Protein AF-A0A2V7BFZ2-F1 (afdb_monomer)

Secondary structure (DSSP, 8-state):
--PPPPP------------------PPP-GGG-B--TTS--EE--TT--SPPHHHHHHHHHHHHHHHHTTTEEEEEEEE--SSS-HHHHHHHHHHHHHHHHHHHHHTT--GGGEEEEEEETSS-S--SSSHHHHHHHSEEEEEEEE-

pLDDT: mean 87.12, std 20.15, range [37.06, 98.75]

Solvent-accessible surface area (backbone atoms only — not comparable to full-atom values): 8573 Å² total; per-residue (Å²): 142,86,85,86,80,85,90,83,85,85,83,80,84,80,81,82,80,81,78,73,84,77,75,79,75,70,75,82,61,68,86,69,40,41,76,48,94,78,46,70,67,35,55,32,58,90,100,49,45,66,78,39,78,69,39,47,55,51,46,51,52,33,32,53,52,50,56,77,42,69,63,44,34,38,41,28,37,3,29,20,37,81,79,76,51,66,73,56,24,29,55,50,5,37,47,29,16,48,42,54,49,54,50,32,38,76,70,67,39,64,62,94,39,55,46,72,47,48,53,6,42,81,72,56,82,47,87,57,98,43,71,84,25,34,50,66,14,17,25,33,40,50,25,36,27,80,111

Nearest PDB structures (foldseek):
  4g4x-assembly1_A  TM=9.692E-01  e=1.536E-14  Acinetobacter baumannii TCDC-AB0715
  5n2c-assembly1_A  TM=9.697E-01  e=6.944E-14  Burkholderia cenocepacia J2315
  4b5c-assembly3_C  TM=9.705E-01  e=1.629E-13  Burkholderia pseudomallei
  5eb1-assembly2_D  TM=9.481E-01  e=5.592E-11  Pseudomonas aeruginosa PAO1
  6jfw-assembly2_B  TM=8.423E-01  e=7.318E-12  Pseudomonas aeruginosa PAO1

Foldseek 3Di:
DDDDDDDDDDDDDDDDDDDDDPPPPDDPPCVQWADDPQQDKAWDDVVDQDGDPVNLVSLLSVLVVCVVVVQKAKEKEFFAAPPDDQVVQQVSRQSNSVNSLVSSVVSPRDSVRYDYGYRRHVDQPADDPDPVRRRRRRIIGMIIHGD

Structure (mmCIF, N/CA/C/O backbone):
data_AF-A0A2V7BFZ2-F1
#
_entry.id   AF-A0A2V7BFZ2-F1
#
loop_
_atom_site.group_PDB
_atom_site.id
_atom_site.type_symbol
_atom_site.label_atom_id
_atom_site.label_alt_id
_atom_site.label_comp_id
_atom_site.label_asym_id
_atom_site.label_entity_id
_atom_site.label_seq_id
_atom_site.pdbx_PDB_ins_code
_atom_site.Cartn_x
_atom_site.Cartn_y
_atom_site.Cartn_z
_atom_site.occupancy
_atom_site.B_iso_or_equiv
_atom_site.auth_seq_id
_atom_site.auth_comp_id
_atom_site.auth_asym_id
_atom_site.auth_atom_id
_atom_site.pdbx_PDB_model_num
ATOM 1 N N . MET A 1 1 ? -79.238 -21.630 -31.936 1.00 49.56 1 MET A N 1
ATOM 2 C CA . MET A 1 1 ? -77.848 -21.819 -31.469 1.00 49.56 1 MET A CA 1
ATOM 3 C C . MET A 1 1 ? -77.128 -20.491 -31.556 1.00 49.56 1 MET A C 1
ATOM 5 O O . MET A 1 1 ? -77.057 -19.950 -32.649 1.00 49.56 1 MET A O 1
ATOM 9 N N . SER A 1 2 ? -76.737 -19.970 -30.389 1.00 53.66 2 SER A N 1
ATOM 10 C CA . SER A 1 2 ? -75.634 -19.029 -30.114 1.00 53.66 2 SER A CA 1
ATOM 11 C C . SER A 1 2 ? -76.000 -18.143 -28.922 1.00 53.66 2 SER A C 1
ATOM 13 O O . SER A 1 2 ? -76.665 -17.125 -29.105 1.00 53.66 2 SER A O 1
ATOM 15 N N . PRO A 1 3 ? -75.572 -18.489 -27.699 1.00 52.34 3 PRO A N 1
ATOM 16 C CA . PRO A 1 3 ? -75.374 -17.507 -26.654 1.00 52.34 3 PRO A CA 1
ATOM 17 C C . PRO A 1 3 ? -73.925 -17.004 -26.688 1.00 52.34 3 PRO A C 1
ATOM 19 O O . PRO A 1 3 ? -72.961 -17.765 -26.750 1.00 52.34 3 PRO A O 1
ATOM 22 N N . ARG A 1 4 ? -73.806 -15.681 -26.670 1.00 50.59 4 ARG A N 1
ATOM 23 C CA . ARG A 1 4 ? -72.575 -14.899 -26.573 1.00 50.59 4 ARG A CA 1
ATOM 24 C C . ARG A 1 4 ? -72.103 -14.919 -25.113 1.00 50.59 4 ARG A C 1
ATOM 26 O O . ARG A 1 4 ? -72.852 -14.499 -24.235 1.00 50.59 4 ARG A O 1
ATOM 33 N N . ALA A 1 5 ? -70.896 -15.424 -24.866 1.00 53.25 5 ALA A N 1
ATOM 34 C CA . ALA A 1 5 ? -70.255 -15.429 -23.548 1.00 53.25 5 ALA A CA 1
ATOM 35 C C . ALA A 1 5 ? -69.601 -14.062 -23.228 1.00 53.25 5 ALA A C 1
ATOM 37 O O . ALA A 1 5 ? -69.187 -13.366 -24.164 1.00 53.25 5 ALA A O 1
ATOM 38 N N . PRO A 1 6 ? -69.516 -13.658 -21.943 1.00 46.84 6 PRO A N 1
ATOM 39 C CA . PRO A 1 6 ? -68.946 -12.382 -21.528 1.00 46.84 6 PRO A CA 1
ATOM 40 C C . PRO A 1 6 ? -67.442 -12.462 -21.204 1.00 46.84 6 PRO A C 1
ATOM 42 O O . PRO A 1 6 ? -66.823 -13.521 -21.213 1.00 46.84 6 PRO A O 1
ATOM 45 N N . ALA A 1 7 ? -66.889 -11.273 -20.978 1.00 48.22 7 ALA A N 1
ATOM 46 C CA . ALA A 1 7 ? -65.488 -10.923 -20.797 1.00 48.22 7 ALA A CA 1
ATOM 47 C C . ALA A 1 7 ? -64.805 -11.523 -19.557 1.00 48.22 7 ALA A C 1
ATOM 49 O O . ALA A 1 7 ? -65.428 -11.618 -18.508 1.00 48.22 7 ALA A O 1
ATOM 50 N N . GLU A 1 8 ? -63.485 -11.721 -19.644 1.00 37.06 8 GLU A N 1
ATOM 51 C CA . GLU A 1 8 ? -62.576 -11.573 -18.500 1.00 37.06 8 GLU A CA 1
ATOM 52 C C . GLU A 1 8 ? -61.164 -11.201 -18.986 1.00 37.06 8 GLU A C 1
ATOM 54 O O . GLU A 1 8 ? -60.476 -11.966 -19.659 1.00 37.06 8 GLU A O 1
ATOM 59 N N . SER A 1 9 ? -60.756 -9.965 -18.686 1.00 45.88 9 SER A N 1
ATOM 60 C CA . SER A 1 9 ? -59.416 -9.435 -18.945 1.00 45.88 9 SER A CA 1
ATOM 61 C C . SER A 1 9 ? -58.537 -9.738 -17.735 1.00 45.88 9 SER A C 1
ATOM 63 O O . SER A 1 9 ? -58.754 -9.199 -16.648 1.00 45.88 9 SER A O 1
ATOM 65 N N . ALA A 1 10 ? -57.562 -10.627 -17.908 1.00 47.44 10 ALA A N 1
ATOM 66 C CA . ALA A 1 10 ? -56.638 -11.019 -16.855 1.00 47.44 10 ALA A CA 1
ATOM 67 C C . ALA A 1 10 ? -55.620 -9.900 -16.562 1.00 47.44 10 ALA A C 1
ATOM 69 O O . ALA A 1 10 ? -54.732 -9.586 -17.355 1.00 47.44 10 ALA A O 1
ATOM 70 N N . SER A 1 11 ? -55.763 -9.327 -15.370 1.00 42.53 11 SER A N 1
ATOM 71 C CA . SER A 1 11 ? -54.889 -8.348 -14.728 1.00 42.53 11 SER A CA 1
ATOM 72 C C . SER A 1 11 ? -53.448 -8.860 -14.559 1.00 42.53 11 SER A C 1
ATOM 74 O O . SER A 1 11 ? -53.199 -9.790 -13.791 1.00 42.53 11 SER A O 1
ATOM 76 N N . ARG A 1 12 ? -52.467 -8.199 -15.191 1.00 45.94 12 ARG A N 1
ATOM 77 C CA . ARG A 1 12 ? -51.040 -8.337 -14.842 1.00 45.94 12 ARG A CA 1
ATOM 78 C C . ARG A 1 12 ? -50.667 -7.287 -13.793 1.00 45.94 12 ARG A C 1
ATOM 80 O O . ARG A 1 12 ? -50.616 -6.098 -14.089 1.00 45.94 12 ARG A O 1
ATOM 87 N N . ARG A 1 13 ? -50.380 -7.737 -12.566 1.00 42.41 13 ARG A N 1
ATOM 88 C CA . ARG A 1 13 ? -49.727 -6.928 -11.525 1.00 42.41 13 ARG A CA 1
ATOM 89 C C . ARG A 1 13 ? -48.294 -6.608 -11.959 1.00 42.41 13 ARG A C 1
ATOM 91 O O . ARG A 1 13 ? -47.484 -7.517 -12.111 1.00 42.41 13 ARG A O 1
ATOM 98 N N . ALA A 1 14 ? -47.987 -5.325 -12.123 1.00 42.12 14 ALA A N 1
ATOM 99 C CA . ALA A 1 14 ? -46.618 -4.835 -12.203 1.00 42.12 14 ALA A CA 1
ATOM 100 C C . ALA A 1 14 ? -46.023 -4.797 -10.787 1.00 42.12 14 ALA A C 1
ATOM 102 O O . ALA A 1 14 ? -46.573 -4.157 -9.891 1.00 42.12 14 ALA A O 1
ATOM 103 N N . VAL A 1 15 ? -44.920 -5.513 -10.579 1.00 41.84 15 VAL A N 1
ATOM 104 C CA . VAL A 1 15 ? -44.135 -5.454 -9.344 1.00 41.84 15 VAL A CA 1
ATOM 105 C C . VAL A 1 15 ? -43.241 -4.221 -9.455 1.00 41.84 15 VAL A C 1
ATOM 107 O O . VAL A 1 15 ? -42.323 -4.189 -10.271 1.00 41.84 15 VAL A O 1
ATOM 110 N N . ALA A 1 16 ? -43.548 -3.178 -8.687 1.00 42.56 16 ALA A N 1
ATOM 111 C CA . ALA A 1 16 ? -42.698 -2.002 -8.576 1.00 42.56 16 ALA A CA 1
ATOM 112 C C . ALA A 1 16 ? -41.414 -2.389 -7.825 1.00 42.56 16 ALA A C 1
ATOM 114 O O . ALA A 1 16 ? -41.449 -2.667 -6.627 1.00 42.56 16 ALA A O 1
ATOM 115 N N . SER A 1 17 ? -40.286 -2.432 -8.535 1.00 46.62 17 SER A N 1
ATOM 116 C CA . SER A 1 17 ? -38.968 -2.538 -7.909 1.00 46.62 17 SER A CA 1
ATOM 117 C C . SER A 1 17 ? -38.563 -1.151 -7.415 1.00 46.62 17 SER A C 1
ATOM 119 O O . SER A 1 17 ? -38.222 -0.270 -8.204 1.00 46.62 17 SER A O 1
ATOM 121 N N . SER A 1 18 ? -38.670 -0.939 -6.104 1.00 47.53 18 SER A N 1
ATOM 122 C CA . SER A 1 1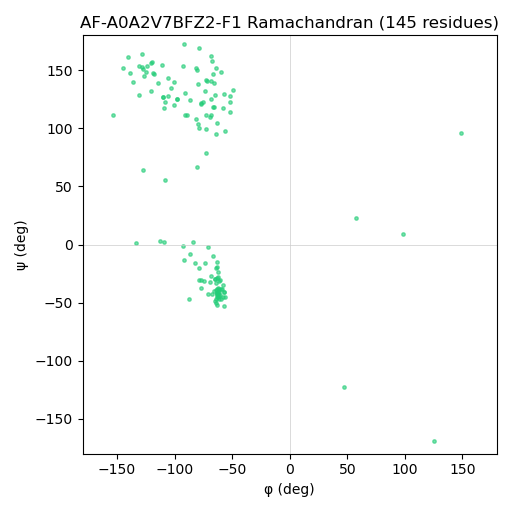8 ? -38.161 0.253 -5.428 1.00 47.53 18 SER A CA 1
ATOM 123 C C . SER A 1 18 ? -36.636 0.179 -5.384 1.00 47.53 18 SER A C 1
ATOM 125 O O . SER A 1 18 ? -36.070 -0.501 -4.528 1.00 47.53 18 SER A O 1
ATOM 127 N N . ALA A 1 19 ? -35.964 0.874 -6.302 1.00 44.12 19 ALA A N 1
ATOM 128 C CA . ALA A 1 19 ? -34.528 1.097 -6.215 1.00 44.12 19 ALA A CA 1
ATOM 129 C C . ALA A 1 19 ? -34.238 2.031 -5.028 1.00 44.12 19 ALA A C 1
ATOM 131 O O . ALA A 1 19 ? -34.608 3.204 -5.037 1.00 44.12 19 ALA A O 1
ATOM 132 N N . ALA A 1 20 ? -33.600 1.489 -3.990 1.00 44.38 20 ALA A N 1
ATOM 133 C CA . ALA A 1 20 ? -32.995 2.278 -2.925 1.00 44.38 20 ALA A CA 1
ATOM 134 C C . ALA A 1 20 ? -31.927 3.223 -3.517 1.00 44.38 20 ALA A C 1
ATOM 136 O O . ALA A 1 20 ? -31.282 2.860 -4.507 1.00 44.38 20 ALA A O 1
ATOM 137 N N . PRO A 1 21 ? -31.709 4.419 -2.942 1.00 41.47 21 PRO A N 1
ATOM 138 C CA . PRO A 1 21 ? -30.695 5.330 -3.446 1.00 41.47 21 PRO A CA 1
ATOM 139 C C . PRO A 1 21 ? -29.318 4.698 -3.230 1.00 41.47 21 PRO A C 1
ATOM 141 O O . PRO A 1 21 ? -28.912 4.426 -2.100 1.00 41.47 21 PRO A O 1
ATOM 144 N N . VAL A 1 22 ? -28.605 4.446 -4.328 1.00 41.69 22 VAL A N 1
ATOM 145 C CA . VAL A 1 22 ? -27.186 4.096 -4.294 1.00 41.69 22 VAL A CA 1
ATOM 146 C C . VAL A 1 22 ? -26.477 5.312 -3.717 1.00 41.69 22 VAL A C 1
ATOM 148 O O . VAL A 1 22 ? -26.369 6.340 -4.383 1.00 41.69 22 VAL A O 1
ATOM 151 N N . ALA A 1 23 ? -26.057 5.223 -2.455 1.00 41.47 23 ALA A N 1
ATOM 152 C CA . ALA A 1 23 ? -25.165 6.206 -1.871 1.00 41.47 23 ALA A CA 1
ATOM 153 C C . ALA A 1 23 ? -23.965 6.337 -2.814 1.00 41.47 23 ALA A C 1
ATOM 155 O O . ALA A 1 23 ? -23.229 5.374 -3.030 1.00 41.47 23 ALA A O 1
ATOM 156 N N . THR A 1 24 ? -23.809 7.506 -3.429 1.00 38.94 24 THR A N 1
ATOM 157 C CA . THR A 1 24 ? -22.604 7.888 -4.158 1.00 38.94 24 THR A CA 1
ATOM 158 C C . THR A 1 24 ? -21.441 7.765 -3.187 1.00 38.94 24 THR A C 1
ATOM 160 O O . THR A 1 24 ? -21.220 8.653 -2.367 1.00 38.94 24 THR A O 1
ATOM 163 N N . ILE A 1 25 ? -20.720 6.643 -3.244 1.00 45.44 25 ILE A N 1
ATOM 164 C CA . ILE A 1 25 ? -19.407 6.517 -2.623 1.00 45.44 25 ILE A CA 1
ATOM 165 C C . ILE A 1 25 ? -18.547 7.520 -3.385 1.00 45.44 25 ILE A C 1
ATOM 167 O O . ILE A 1 25 ? -18.110 7.252 -4.505 1.00 45.44 25 ILE A O 1
ATOM 171 N N . ALA A 1 26 ? -18.412 8.729 -2.840 1.00 50.56 26 ALA A N 1
ATOM 172 C CA . ALA A 1 26 ? -17.482 9.709 -3.365 1.00 50.56 26 ALA A CA 1
ATOM 173 C C . ALA A 1 26 ? -16.123 9.012 -3.475 1.00 50.56 26 ALA A C 1
ATOM 175 O O . ALA A 1 26 ? -15.682 8.371 -2.517 1.00 50.56 26 ALA A O 1
ATOM 176 N N . ARG A 1 27 ? -15.487 9.077 -4.654 1.00 54.41 27 ARG A N 1
ATOM 177 C CA . ARG A 1 27 ? -14.096 8.633 -4.786 1.00 54.41 27 ARG A CA 1
ATOM 178 C C . ARG A 1 27 ? -13.308 9.299 -3.654 1.00 54.41 27 ARG A C 1
ATOM 180 O O . ARG A 1 27 ? -13.498 10.502 -3.460 1.00 54.41 27 ARG A O 1
ATOM 187 N N . PRO A 1 28 ? -12.463 8.561 -2.913 1.00 60.47 28 PRO A N 1
ATOM 188 C CA . PRO A 1 28 ? -11.592 9.189 -1.930 1.00 60.47 28 PRO A CA 1
ATOM 189 C C . PRO A 1 28 ? -10.840 10.309 -2.647 1.00 60.47 28 PRO A C 1
ATOM 191 O O . PRO A 1 28 ? -10.227 10.053 -3.680 1.00 60.47 28 PRO A O 1
ATOM 194 N N . ALA A 1 29 ? -10.950 11.544 -2.163 1.00 79.38 29 ALA A N 1
ATOM 195 C CA . ALA A 1 29 ? -10.140 12.648 -2.650 1.00 79.38 29 ALA A CA 1
ATOM 196 C C . ALA A 1 29 ? -8.763 12.495 -1.989 1.00 79.38 29 ALA A C 1
ATOM 198 O O . ALA A 1 29 ? -8.630 12.847 -0.817 1.00 79.38 29 ALA A O 1
ATOM 199 N N . PRO A 1 30 ? -7.734 11.949 -2.673 1.00 82.25 30 PRO A N 1
ATOM 200 C CA . PRO A 1 30 ? -6.484 11.577 -2.004 1.00 82.25 30 PRO A CA 1
ATOM 201 C C . PRO A 1 30 ? -5.773 12.789 -1.389 1.00 82.25 30 PRO A C 1
ATOM 203 O O . PRO A 1 30 ? -5.041 12.655 -0.422 1.00 82.25 30 PRO A O 1
ATOM 206 N N . GLN A 1 31 ? -6.059 13.985 -1.914 1.00 86.06 31 GLN A N 1
ATOM 207 C CA . GLN A 1 31 ? -5.553 15.277 -1.443 1.00 86.06 31 GLN A CA 1
ATOM 208 C C . GLN A 1 31 ? -6.003 15.639 -0.019 1.00 86.06 31 GLN A C 1
AT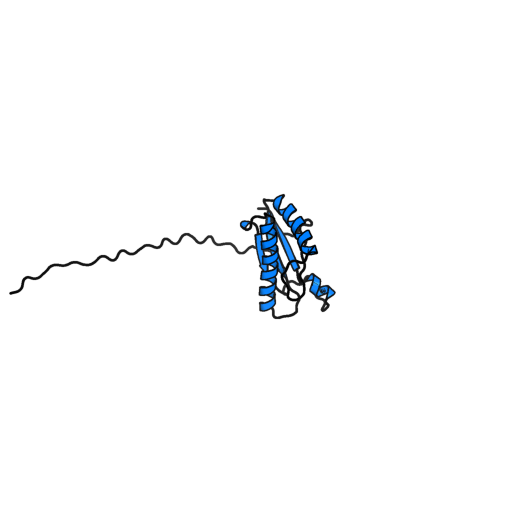OM 210 O O . GLN A 1 31 ? -5.398 16.501 0.606 1.00 86.06 31 GLN A O 1
ATOM 215 N N . GLU A 1 32 ? -7.064 15.012 0.490 1.00 91.25 32 GLU A N 1
ATOM 216 C CA . GLU A 1 32 ? -7.553 15.242 1.852 1.00 91.25 32 GLU A CA 1
ATOM 217 C C . GLU A 1 32 ? -6.847 14.360 2.891 1.00 91.25 32 GLU A C 1
ATOM 219 O O . GLU A 1 32 ? -7.066 14.535 4.089 1.00 91.25 32 GLU A O 1
ATOM 224 N N . PHE A 1 33 ? -6.034 13.400 2.444 1.00 95.81 33 PHE A N 1
ATOM 225 C CA . PHE A 1 33 ? -5.273 12.509 3.305 1.00 95.81 33 PHE A CA 1
ATOM 226 C C . PHE A 1 33 ? -3.820 12.979 3.392 1.00 95.81 33 PHE A C 1
ATOM 228 O O . PHE A 1 33 ? -3.223 13.396 2.401 1.00 95.81 33 PHE A O 1
ATOM 235 N N . VAL A 1 34 ? -3.240 12.893 4.586 1.00 96.56 34 VAL A N 1
ATOM 236 C CA . VAL A 1 34 ? -1.871 13.330 4.873 1.00 96.56 34 VAL A CA 1
ATOM 237 C C . VAL A 1 34 ? -1.053 12.197 5.481 1.00 96.56 34 VAL A C 1
ATOM 239 O O . VAL A 1 34 ? -1.586 11.346 6.196 1.00 96.56 34 VAL A O 1
ATOM 242 N N . ALA A 1 35 ? 0.249 12.189 5.199 1.00 96.19 35 ALA A N 1
ATOM 243 C CA . ALA A 1 35 ? 1.185 11.288 5.859 1.00 96.19 35 ALA A CA 1
ATOM 244 C C . ALA A 1 35 ? 1.410 11.756 7.301 1.00 96.19 35 ALA A C 1
ATOM 246 O O . ALA A 1 35 ? 1.505 12.956 7.568 1.00 96.19 35 ALA A O 1
ATOM 247 N N . VAL A 1 36 ? 1.521 10.801 8.219 1.00 96.62 36 VAL A N 1
ATOM 248 C CA . VAL A 1 36 ? 1.834 11.049 9.631 1.00 96.62 36 VAL A CA 1
ATOM 249 C C . VAL A 1 36 ? 3.030 10.188 10.033 1.00 96.62 36 VAL A C 1
ATOM 251 O O . VAL A 1 36 ? 3.162 9.077 9.519 1.00 96.62 36 VAL A O 1
ATOM 254 N N . PRO A 1 37 ? 3.923 10.669 10.914 1.00 95.94 37 PRO A N 1
ATOM 255 C CA . PRO A 1 37 ? 5.162 9.963 11.245 1.00 95.94 37 PRO A CA 1
ATOM 256 C C . PRO A 1 37 ? 4.943 8.607 11.934 1.00 95.94 37 PRO A C 1
ATOM 258 O O . PRO A 1 37 ? 5.844 7.770 11.938 1.00 95.94 37 PRO A O 1
ATOM 261 N N . GLU A 1 38 ? 3.768 8.379 12.522 1.00 97.38 38 GLU A N 1
ATOM 262 C CA . GLU A 1 38 ? 3.417 7.133 13.203 1.00 97.38 38 GLU A CA 1
ATOM 263 C C . GLU A 1 38 ? 3.014 6.007 12.252 1.00 97.38 38 GLU A C 1
ATOM 265 O O . GLU A 1 38 ? 3.049 4.844 12.653 1.00 97.38 38 GLU A O 1
ATOM 270 N N . LEU A 1 39 ? 2.627 6.333 11.015 1.00 97.88 39 LEU A N 1
ATOM 271 C CA . LEU A 1 39 ? 2.301 5.341 10.001 1.00 97.88 39 LEU A CA 1
ATOM 272 C C . LEU A 1 39 ? 3.476 5.176 9.052 1.00 97.88 39 LEU A C 1
ATOM 274 O O . LEU A 1 39 ? 3.899 6.112 8.379 1.00 97.88 39 LEU A O 1
ATOM 278 N N . GLN A 1 40 ? 3.993 3.956 9.004 1.00 98.25 40 GLN A N 1
ATOM 279 C CA . GLN A 1 40 ? 5.147 3.621 8.186 1.00 98.25 40 GLN A CA 1
ATOM 280 C C . GLN A 1 40 ? 4.742 2.825 6.953 1.00 98.25 40 GLN A C 1
ATOM 282 O O . GLN A 1 40 ? 3.860 1.963 7.016 1.00 98.25 40 GLN A O 1
ATOM 287 N N . ASP A 1 41 ? 5.430 3.092 5.847 1.00 98.31 41 ASP A N 1
ATOM 288 C CA . ASP A 1 41 ? 5.282 2.337 4.609 1.00 98.31 41 ASP A CA 1
ATOM 289 C C . ASP A 1 41 ? 5.785 0.908 4.783 1.00 98.31 41 ASP A C 1
ATOM 291 O O . ASP A 1 41 ? 6.774 0.652 5.476 1.00 98.31 41 ASP A O 1
ATOM 295 N N . ILE A 1 42 ? 5.132 -0.011 4.079 1.00 98.56 42 ILE A N 1
ATOM 296 C CA . ILE A 1 42 ? 5.621 -1.379 3.928 1.00 98.56 42 ILE A CA 1
ATOM 297 C C . ILE A 1 42 ? 6.073 -1.643 2.507 1.00 98.56 42 ILE A C 1
ATOM 299 O O . ILE A 1 42 ? 5.571 -1.028 1.566 1.00 98.56 42 ILE A O 1
ATOM 303 N N . HIS A 1 43 ? 6.977 -2.601 2.349 1.00 98.56 43 HIS A N 1
ATOM 304 C CA . HIS A 1 43 ? 7.618 -2.906 1.081 1.00 98.56 43 HIS A CA 1
ATOM 305 C C . HIS A 1 43 ? 7.346 -4.339 0.620 1.00 98.56 43 HIS A C 1
ATOM 307 O O . HIS A 1 43 ? 7.060 -5.239 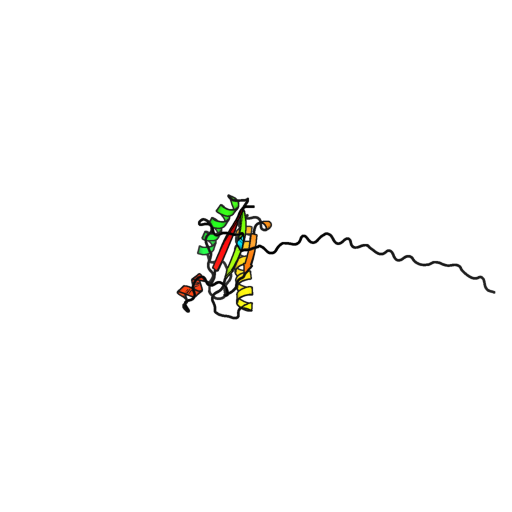1.407 1.00 98.56 43 HIS A O 1
ATOM 313 N N . PHE A 1 44 ? 7.471 -4.556 -0.687 1.00 98.56 44 PHE A N 1
ATOM 314 C CA . PHE A 1 44 ? 7.186 -5.837 -1.326 1.00 98.56 44 PHE A CA 1
ATOM 315 C C . PHE A 1 44 ? 8.352 -6.321 -2.181 1.00 98.56 44 PHE A C 1
ATOM 317 O O . PHE A 1 44 ? 9.124 -5.538 -2.750 1.00 98.56 44 PHE A O 1
ATOM 324 N N . ASP A 1 45 ? 8.468 -7.642 -2.296 1.00 98.25 45 ASP A N 1
ATOM 325 C CA . ASP A 1 45 ? 9.396 -8.261 -3.235 1.00 98.25 45 ASP A CA 1
ATOM 326 C C . ASP A 1 45 ? 8.966 -8.029 -4.686 1.00 98.25 45 ASP A C 1
ATOM 328 O O . ASP A 1 45 ? 7.828 -7.643 -4.983 1.00 98.25 45 ASP A O 1
ATOM 332 N N . PHE A 1 46 ? 9.921 -8.217 -5.597 1.00 97.81 46 PHE A N 1
ATOM 333 C CA . PHE A 1 46 ? 9.664 -8.084 -7.023 1.00 97.81 46 PHE A CA 1
ATOM 334 C C . PHE A 1 46 ? 8.543 -9.031 -7.450 1.00 97.81 46 PHE A C 1
ATOM 336 O O . PHE A 1 46 ? 8.574 -10.212 -7.118 1.00 97.81 46 PHE A O 1
ATOM 343 N N . ASP A 1 47 ? 7.558 -8.485 -8.162 1.00 96.88 47 ASP A N 1
ATOM 344 C CA . ASP A 1 47 ? 6.373 -9.208 -8.633 1.00 96.88 47 ASP A CA 1
ATOM 345 C C . ASP A 1 47 ? 5.527 -9.879 -7.529 1.00 96.88 47 ASP A C 1
ATOM 347 O O . ASP A 1 47 ? 4.779 -10.828 -7.759 1.00 96.88 47 ASP A O 1
ATOM 351 N N . ARG A 1 48 ? 5.643 -9.388 -6.288 1.00 98.12 48 ARG A N 1
ATOM 352 C CA . ARG A 1 48 ? 4.942 -9.944 -5.124 1.00 98.12 48 ARG A CA 1
ATOM 353 C C . ARG A 1 48 ? 4.029 -8.927 -4.450 1.00 98.12 48 ARG A C 1
ATOM 355 O O . ARG A 1 48 ? 4.229 -7.711 -4.545 1.00 98.12 48 ARG A O 1
ATOM 362 N N . TYR A 1 49 ? 3.031 -9.456 -3.748 1.00 98.25 49 TYR A N 1
ATOM 363 C CA . TYR A 1 49 ? 2.089 -8.708 -2.909 1.00 98.25 49 TYR A CA 1
ATOM 364 C C . TYR A 1 49 ? 1.881 -9.348 -1.527 1.00 98.25 49 TYR A C 1
ATOM 366 O O . TYR A 1 49 ? 1.102 -8.840 -0.726 1.00 98.25 49 TYR A O 1
ATOM 374 N N . ASP A 1 50 ? 2.565 -10.452 -1.222 1.00 98.25 50 ASP A N 1
ATOM 375 C CA . ASP A 1 50 ? 2.629 -10.990 0.134 1.00 98.25 50 ASP A CA 1
ATOM 376 C C . ASP A 1 50 ? 3.417 -10.063 1.059 1.00 98.25 50 ASP A C 1
ATOM 378 O O . ASP A 1 50 ? 4.434 -9.477 0.689 1.00 98.25 50 ASP A O 1
ATOM 382 N N . ILE A 1 51 ? 2.912 -9.939 2.282 1.00 98.38 51 ILE A N 1
ATOM 383 C CA . ILE A 1 51 ? 3.522 -9.131 3.330 1.00 98.38 51 ILE A CA 1
ATOM 384 C C . ILE A 1 51 ? 4.738 -9.880 3.868 1.00 98.38 51 ILE A C 1
ATOM 386 O O . ILE A 1 51 ? 4.626 -11.010 4.355 1.00 98.38 51 ILE A O 1
ATOM 390 N N . ARG A 1 52 ? 5.906 -9.238 3.809 1.00 98.00 52 ARG A N 1
ATOM 391 C CA . ARG A 1 52 ? 7.134 -9.787 4.386 1.00 98.00 52 ARG A CA 1
ATOM 392 C C . ARG A 1 52 ? 7.041 -9.831 5.909 1.00 98.00 52 ARG A C 1
ATOM 394 O O . ARG A 1 52 ? 6.312 -9.069 6.534 1.00 98.00 52 ARG A O 1
ATOM 401 N N . ARG A 1 53 ? 7.849 -10.686 6.538 1.00 96.81 53 ARG A N 1
ATOM 402 C CA . ARG A 1 53 ? 7.850 -10.836 8.004 1.00 96.81 53 ARG A CA 1
ATOM 403 C C . ARG A 1 53 ? 8.188 -9.553 8.760 1.00 96.81 53 ARG A C 1
ATOM 405 O O . ARG A 1 53 ? 7.618 -9.327 9.820 1.00 96.81 53 ARG A O 1
ATOM 412 N N . ASP A 1 54 ? 9.116 -8.747 8.255 1.00 96.25 54 ASP A N 1
ATOM 413 C CA . ASP A 1 54 ? 9.474 -7.490 8.919 1.00 96.25 54 ASP A CA 1
ATOM 414 C C . ASP A 1 54 ? 8.417 -6.408 8.675 1.00 96.25 54 ASP A C 1
ATOM 416 O O . ASP A 1 54 ? 8.032 -5.718 9.613 1.00 96.25 54 ASP A O 1
ATOM 420 N N . ASP A 1 55 ? 7.842 -6.361 7.473 1.00 98.38 55 ASP A N 1
ATOM 421 C CA . ASP A 1 55 ? 6.715 -5.485 7.145 1.00 98.38 55 ASP A CA 1
ATOM 422 C C . ASP A 1 55 ? 5.437 -5.834 7.934 1.00 98.38 55 ASP A C 1
ATOM 424 O O . ASP A 1 55 ? 4.654 -4.948 8.270 1.00 98.38 55 ASP A O 1
ATOM 428 N N . ALA A 1 56 ? 5.241 -7.102 8.315 1.00 98.38 56 ALA A N 1
ATOM 429 C CA . ALA A 1 56 ? 4.161 -7.507 9.216 1.00 98.38 56 ALA A CA 1
ATOM 430 C C . ALA A 1 56 ? 4.292 -6.845 10.601 1.00 98.38 56 ALA A C 1
ATOM 432 O O . ALA A 1 56 ? 3.305 -6.347 11.136 1.00 98.38 56 ALA A O 1
ATOM 433 N N . LYS A 1 57 ? 5.515 -6.744 11.144 1.00 98.19 57 LYS A N 1
ATOM 434 C CA . LYS A 1 57 ? 5.765 -6.041 12.417 1.00 98.19 5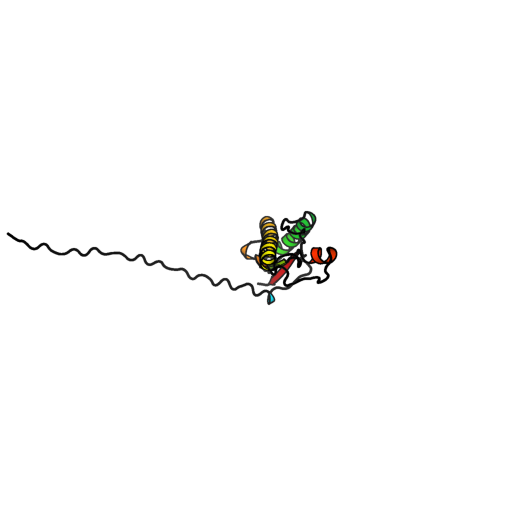7 LYS A CA 1
ATOM 435 C C . LYS A 1 57 ? 5.454 -4.549 12.292 1.00 98.19 57 LYS A C 1
ATOM 437 O O . LYS A 1 57 ? 4.878 -3.964 13.205 1.00 98.19 57 LYS A O 1
ATOM 442 N N . THR A 1 58 ? 5.801 -3.940 11.158 1.00 98.38 58 THR A N 1
ATOM 443 C CA . THR A 1 58 ? 5.439 -2.548 10.856 1.00 98.38 58 THR A CA 1
ATOM 444 C C . THR A 1 58 ? 3.922 -2.372 10.809 1.00 98.38 58 THR A C 1
ATOM 446 O O . THR A 1 58 ? 3.380 -1.452 11.420 1.00 98.38 58 THR A O 1
ATOM 449 N N . LEU A 1 59 ? 3.205 -3.292 10.158 1.00 98.50 59 LEU A N 1
ATOM 450 C CA . LEU A 1 59 ? 1.744 -3.275 10.140 1.00 98.50 59 LEU A CA 1
ATOM 451 C C . LEU A 1 59 ? 1.124 -3.477 11.521 1.00 98.50 59 LEU A C 1
ATOM 453 O O . LEU A 1 59 ? 0.076 -2.892 11.780 1.00 98.50 59 LEU A O 1
ATOM 457 N N . ASP A 1 60 ? 1.739 -4.258 12.409 1.00 98.56 60 ASP A N 1
ATOM 458 C CA . ASP A 1 60 ? 1.265 -4.403 13.789 1.00 98.56 60 ASP A CA 1
ATOM 459 C C . ASP A 1 60 ? 1.332 -3.064 14.540 1.00 98.56 60 ASP A C 1
ATOM 461 O O . ASP A 1 60 ? 0.380 -2.690 15.234 1.00 98.56 60 ASP A O 1
ATOM 465 N N . VAL A 1 61 ? 2.416 -2.301 14.349 1.00 98.44 61 VAL A N 1
ATOM 466 C CA . VAL A 1 61 ? 2.575 -0.946 14.905 1.00 98.44 61 VAL A CA 1
ATOM 467 C C . VAL A 1 61 ? 1.541 0.010 14.306 1.00 98.44 61 VAL A C 1
ATOM 469 O O . VAL A 1 61 ? 0.815 0.672 15.056 1.00 98.44 61 VAL A O 1
ATOM 472 N N . ASN A 1 62 ? 1.394 0.024 12.977 1.00 98.56 62 ASN A N 1
ATOM 473 C CA . ASN A 1 62 ? 0.379 0.832 12.295 1.00 98.56 62 ASN A CA 1
ATOM 474 C C . ASN A 1 62 ? -1.035 0.478 12.797 1.00 98.56 62 ASN A C 1
ATOM 476 O O . ASN A 1 62 ? -1.832 1.362 13.110 1.00 98.56 62 ASN A O 1
ATOM 480 N N . ALA A 1 63 ? -1.356 -0.813 12.935 1.00 98.50 63 ALA A N 1
ATOM 481 C CA . ALA A 1 63 ? -2.651 -1.281 13.423 1.00 98.50 63 ALA A CA 1
ATOM 482 C C . ALA A 1 63 ? -2.915 -0.837 14.865 1.00 98.50 63 ALA A C 1
ATOM 484 O O . ALA A 1 63 ? -4.034 -0.427 15.186 1.00 98.50 63 ALA A O 1
ATOM 485 N N . ALA A 1 64 ? -1.912 -0.904 15.744 1.00 98.50 64 ALA A N 1
ATOM 486 C CA . ALA A 1 64 ? -2.029 -0.416 17.114 1.00 98.50 64 ALA A CA 1
ATOM 487 C C . ALA A 1 64 ? -2.356 1.084 17.142 1.00 98.50 64 ALA A C 1
ATOM 489 O O . ALA A 1 64 ? -3.308 1.493 17.812 1.00 98.50 64 ALA A O 1
ATOM 490 N N . TRP A 1 65 ? -1.644 1.889 16.351 1.00 98.25 65 TRP A N 1
ATOM 491 C CA . TRP A 1 65 ? -1.905 3.323 16.254 1.00 98.25 65 TRP A CA 1
ATOM 492 C C . TRP A 1 65 ? -3.303 3.621 15.693 1.00 98.25 65 TRP A C 1
ATOM 494 O O . TRP A 1 65 ? -4.044 4.418 16.270 1.00 98.25 65 TRP A O 1
ATOM 504 N N . LEU A 1 66 ? -3.720 2.930 14.627 1.00 97.94 66 LEU A N 1
ATOM 505 C CA . LEU A 1 66 ? -5.037 3.104 13.998 1.00 97.94 66 LEU A CA 1
ATOM 506 C C . LEU A 1 66 ? -6.206 2.703 14.905 1.00 97.94 66 LEU A C 1
ATOM 508 O O . LEU A 1 66 ? -7.305 3.260 14.783 1.00 97.94 66 LEU A O 1
ATOM 512 N N . LYS A 1 67 ? -5.987 1.742 15.809 1.00 97.12 67 LYS A N 1
ATOM 513 C CA . LYS A 1 67 ? -6.958 1.359 16.842 1.00 97.12 67 LYS A CA 1
ATOM 514 C C . LYS A 1 67 ? -7.088 2.434 17.917 1.00 97.12 67 LYS A C 1
ATOM 516 O O . LYS A 1 67 ? -8.213 2.771 18.279 1.00 97.12 67 LYS A O 1
ATOM 521 N N . SER A 1 68 ? -5.975 3.008 18.369 1.00 97.19 68 SER A N 1
ATOM 522 C CA . SER A 1 68 ? -5.975 4.119 19.333 1.00 97.19 68 SER A CA 1
ATOM 523 C C . SER A 1 68 ? -6.542 5.416 18.743 1.00 97.19 68 SER A C 1
ATOM 525 O O . SER A 1 68 ? -7.128 6.218 19.461 1.00 97.19 68 SER A O 1
ATOM 527 N N . ASN A 1 69 ? -6.440 5.595 17.424 1.00 96.81 69 ASN A N 1
ATOM 528 C CA . ASN A 1 69 ? -6.892 6.781 16.697 1.00 96.81 69 ASN A CA 1
ATOM 529 C C . ASN A 1 69 ? -8.146 6.488 15.8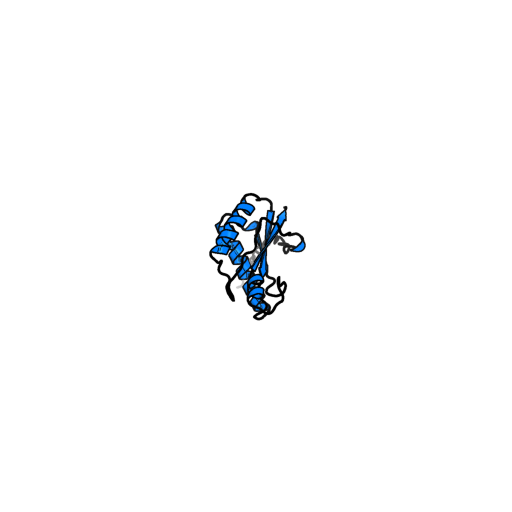63 1.00 96.81 69 ASN A C 1
ATOM 531 O O . ASN A 1 69 ? -8.172 6.685 14.646 1.00 96.81 69 ASN A O 1
ATOM 535 N N . ALA A 1 70 ? -9.198 5.985 16.517 1.00 94.44 70 ALA A N 1
ATOM 536 C CA . ALA A 1 70 ? -10.372 5.410 15.858 1.00 94.44 70 ALA A CA 1
ATOM 537 C C . ALA A 1 70 ? -11.195 6.376 14.976 1.00 94.44 70 ALA A C 1
ATOM 539 O O . ALA A 1 70 ? -12.007 5.919 14.172 1.00 94.44 70 ALA A O 1
ATOM 540 N N . THR A 1 71 ? -10.982 7.684 15.114 1.00 94.50 71 THR A N 1
ATOM 541 C CA . THR A 1 71 ? -11.650 8.744 14.343 1.00 94.50 71 THR A CA 1
ATOM 542 C C . THR A 1 71 ? -11.030 8.990 12.968 1.00 94.50 71 THR A C 1
ATOM 544 O O . THR A 1 71 ? -11.665 9.610 12.124 1.00 94.50 71 THR A O 1
ATOM 547 N N . HIS A 1 72 ? -9.814 8.506 12.704 1.00 95.56 72 HIS A N 1
ATOM 548 C CA . HIS A 1 72 ? -9.157 8.736 11.417 1.00 95.56 72 HIS A CA 1
ATOM 549 C C . HIS A 1 72 ? -9.684 7.775 10.344 1.00 95.56 72 HIS A C 1
ATOM 551 O O . HIS A 1 72 ? -9.828 6.572 10.598 1.00 95.56 72 HIS A O 1
ATOM 557 N N . LEU A 1 73 ? -9.917 8.282 9.134 1.00 96.50 73 LEU A N 1
ATOM 558 C CA . LEU A 1 73 ? -9.957 7.459 7.926 1.00 96.50 73 LEU A CA 1
ATOM 559 C C . LEU A 1 73 ? -8.538 7.192 7.439 1.00 96.50 73 LEU A C 1
ATOM 561 O O . LEU A 1 73 ? -7.648 8.014 7.642 1.00 96.50 73 LEU A O 1
ATOM 565 N N . VAL A 1 74 ? -8.358 6.065 6.760 1.00 97.19 74 VAL A N 1
ATOM 566 C CA . VAL A 1 74 ? -7.078 5.614 6.215 1.00 97.19 74 VAL A CA 1
ATOM 567 C C . VAL A 1 74 ? -7.205 5.466 4.710 1.00 97.19 74 VAL A C 1
ATOM 569 O O . VAL A 1 74 ? -8.140 4.829 4.223 1.00 97.19 74 VAL A O 1
ATOM 572 N N . LEU A 1 75 ? -6.241 6.015 3.985 1.00 98.00 75 LEU A N 1
ATOM 573 C CA . LEU A 1 75 ? -6.007 5.736 2.579 1.00 98.00 75 LEU A CA 1
ATOM 574 C C . LEU A 1 75 ? -4.711 4.932 2.463 1.00 98.00 75 LEU A C 1
ATOM 576 O O . LEU A 1 75 ? -3.676 5.345 2.982 1.00 98.00 75 LEU A O 1
ATOM 580 N N . ILE A 1 76 ? -4.780 3.791 1.784 1.00 98.44 76 ILE A N 1
ATOM 581 C CA . ILE A 1 76 ? -3.614 2.977 1.447 1.00 98.44 76 ILE A CA 1
ATOM 582 C C . ILE A 1 76 ? -3.378 3.094 -0.053 1.00 98.44 76 ILE A C 1
ATOM 584 O O . ILE A 1 76 ? -4.217 2.687 -0.859 1.00 98.44 76 ILE A O 1
ATOM 588 N N . GLU A 1 77 ? -2.230 3.636 -0.427 1.00 98.31 77 GLU A N 1
ATOM 589 C CA . GLU A 1 77 ? -1.814 3.743 -1.817 1.00 98.31 77 GLU A CA 1
ATOM 590 C C . GLU A 1 77 ? -0.866 2.596 -2.173 1.00 98.31 77 GLU A C 1
ATOM 592 O O . GLU A 1 77 ? 0.154 2.398 -1.517 1.00 98.31 77 GLU A O 1
ATOM 597 N N . GLY A 1 78 ? -1.186 1.839 -3.217 1.00 98.38 78 GLY A N 1
ATOM 598 C CA . GLY A 1 78 ? -0.352 0.754 -3.721 1.00 98.38 78 GLY A CA 1
ATOM 599 C C . GLY A 1 78 ? 0.507 1.184 -4.903 1.00 98.38 78 GLY A C 1
ATOM 600 O O . GLY A 1 78 ? -0.029 1.641 -5.918 1.00 98.38 78 GLY A O 1
ATOM 601 N N . HIS A 1 79 ? 1.817 0.971 -4.778 1.00 98.44 79 HIS A N 1
ATOM 602 C CA . HIS A 1 79 ? 2.839 1.399 -5.735 1.00 98.44 79 HIS A CA 1
ATOM 603 C C . HIS A 1 79 ? 3.696 0.222 -6.231 1.00 98.44 79 HIS A C 1
ATOM 605 O O . HIS A 1 79 ? 3.869 -0.799 -5.549 1.00 98.44 79 HIS A O 1
ATOM 611 N N . CYS A 1 80 ? 4.243 0.374 -7.433 1.00 97.19 80 CYS A N 1
ATOM 612 C CA . CYS A 1 80 ? 5.128 -0.569 -8.106 1.00 97.19 80 CYS A CA 1
ATOM 613 C C . CY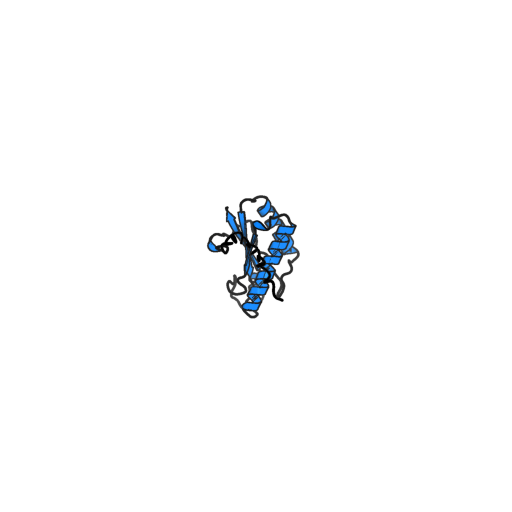S A 1 80 ? 6.410 0.111 -8.590 1.00 97.19 80 CYS A C 1
ATOM 615 O O . CYS A 1 80 ? 6.505 1.336 -8.631 1.00 97.19 80 CYS A O 1
ATOM 617 N N . ASP A 1 81 ? 7.416 -0.704 -8.916 1.00 96.62 81 ASP A N 1
ATOM 618 C CA . ASP A 1 81 ? 8.539 -0.217 -9.713 1.00 96.62 81 ASP A CA 1
ATOM 619 C C . ASP A 1 81 ? 8.154 -0.147 -11.198 1.00 96.62 81 ASP A C 1
ATOM 621 O O . ASP A 1 81 ? 7.096 -0.629 -11.588 1.00 96.62 81 ASP A O 1
ATOM 625 N N . GLU A 1 82 ? 8.997 0.492 -12.004 1.00 95.12 82 GLU A N 1
ATOM 626 C CA . GLU A 1 82 ? 8.735 0.824 -13.415 1.00 95.12 82 GLU A CA 1
ATOM 627 C C . GLU A 1 82 ? 8.738 -0.374 -14.377 1.00 95.12 82 GLU A C 1
ATOM 629 O O . GLU A 1 82 ? 8.601 -0.209 -15.588 1.00 95.12 82 GLU A O 1
ATOM 634 N N . ARG A 1 83 ? 9.012 -1.585 -13.881 1.00 96.88 83 ARG A N 1
ATOM 635 C CA . ARG A 1 83 ? 9.123 -2.764 -14.738 1.00 96.88 83 ARG A CA 1
ATOM 636 C C . ARG A 1 83 ? 7.739 -3.365 -14.936 1.00 96.88 83 ARG A C 1
ATOM 638 O O . ARG A 1 83 ? 7.093 -3.765 -13.971 1.00 96.88 83 ARG A O 1
ATOM 645 N N . GLY A 1 84 ? 7.330 -3.508 -16.192 1.00 94.31 84 GLY A N 1
ATOM 646 C CA . GLY A 1 84 ? 6.034 -4.073 -16.569 1.00 94.31 84 GLY A CA 1
ATOM 647 C C . GLY A 1 84 ? 5.254 -3.122 -17.468 1.00 94.31 84 GLY A C 1
ATOM 648 O O . GLY A 1 84 ? 5.813 -2.165 -17.993 1.00 94.31 84 GLY A O 1
ATOM 649 N N . THR A 1 85 ? 3.975 -3.419 -17.691 1.00 96.81 85 THR A N 1
ATOM 650 C CA . THR A 1 85 ? 3.056 -2.443 -18.291 1.00 96.81 85 THR A CA 1
ATOM 651 C C . THR A 1 85 ? 2.351 -1.670 -17.186 1.00 96.81 85 THR A C 1
ATOM 653 O O . THR A 1 85 ? 2.130 -2.209 -16.097 1.00 96.81 85 THR A O 1
ATOM 656 N N . ASN A 1 86 ? 1.922 -0.444 -17.481 1.00 94.75 86 ASN A N 1
ATOM 657 C CA . ASN A 1 86 ? 1.186 0.366 -16.517 1.00 94.75 86 ASN A CA 1
ATOM 658 C C . ASN A 1 86 ? -0.069 -0.368 -16.006 1.00 94.75 86 ASN A C 1
ATOM 660 O O . ASN A 1 86 ? -0.293 -0.465 -14.804 1.00 94.75 86 ASN A O 1
ATOM 664 N N . GLU A 1 87 ? -0.847 -0.997 -16.893 1.00 95.38 87 GLU A N 1
ATOM 665 C CA . GLU A 1 87 ? -2.066 -1.727 -16.510 1.00 95.38 87 GLU A CA 1
ATOM 666 C C . GLU A 1 87 ? -1.764 -2.893 -15.563 1.00 95.38 87 GLU A C 1
ATOM 668 O O . GLU A 1 87 ? -2.512 -3.145 -14.614 1.00 95.38 87 GLU A O 1
ATOM 673 N N . TYR A 1 88 ? -0.652 -3.594 -15.801 1.00 96.88 88 TYR A N 1
ATOM 674 C CA . TYR A 1 88 ? -0.188 -4.649 -14.912 1.00 96.88 88 TYR A CA 1
ATOM 675 C C . TYR A 1 88 ? 0.179 -4.084 -13.538 1.00 96.88 88 TYR A C 1
ATOM 677 O O . TYR A 1 88 ? -0.258 -4.608 -12.512 1.00 96.88 88 TYR A O 1
ATOM 685 N N . ASN A 1 89 ? 0.936 -2.987 -13.513 1.00 97.56 89 ASN A N 1
ATOM 686 C CA . ASN A 1 89 ? 1.405 -2.371 -12.280 1.00 97.56 89 ASN A CA 1
ATOM 687 C C . ASN A 1 89 ? 0.282 -1.717 -11.470 1.00 97.56 89 ASN A C 1
ATOM 689 O O . ASN A 1 89 ? 0.314 -1.788 -10.241 1.00 97.56 89 ASN A O 1
ATOM 693 N N . VAL A 1 90 ? -0.755 -1.181 -12.114 1.00 97.75 90 VAL A N 1
ATOM 694 C CA . VAL A 1 90 ? -1.989 -0.745 -11.442 1.00 97.75 90 VAL A CA 1
ATOM 695 C C . VAL A 1 90 ? -2.677 -1.933 -10.762 1.00 97.75 90 VAL A C 1
ATOM 697 O O . VAL A 1 90 ? -3.020 -1.859 -9.581 1.00 97.75 90 VAL A O 1
ATOM 700 N N . ALA A 1 91 ? -2.818 -3.069 -11.450 1.00 98.00 91 ALA A N 1
ATOM 701 C CA . ALA A 1 91 ? -3.423 -4.261 -10.854 1.00 98.00 91 ALA A CA 1
ATOM 702 C C . ALA A 1 91 ? -2.574 -4.846 -9.707 1.00 98.00 91 ALA A C 1
ATOM 704 O O . ALA A 1 91 ? -3.113 -5.275 -8.683 1.00 98.00 91 ALA A O 1
ATOM 705 N N . LEU A 1 92 ? -1.244 -4.869 -9.846 1.00 98.31 92 LEU A N 1
ATOM 706 C CA . LEU A 1 92 ? -0.331 -5.339 -8.802 1.00 98.31 92 LEU A CA 1
ATOM 707 C C . LEU A 1 92 ? -0.331 -4.402 -7.586 1.00 98.31 92 LEU A C 1
ATOM 709 O O . LEU A 1 92 ? -0.381 -4.869 -6.445 1.00 98.31 92 LEU A O 1
ATOM 713 N N . GLY A 1 93 ? -0.327 -3.089 -7.810 1.00 98.44 93 GLY A N 1
ATOM 714 C CA . GLY A 1 93 ? -0.413 -2.101 -6.743 1.00 98.44 93 GLY A CA 1
ATOM 715 C C . GLY A 1 93 ? -1.742 -2.193 -5.987 1.00 98.44 93 GLY A C 1
ATOM 716 O O . GLY A 1 93 ? -1.743 -2.141 -4.757 1.00 98.44 93 GLY A O 1
ATOM 717 N N . GLU A 1 94 ? -2.863 -2.443 -6.670 1.00 98.50 94 GLU A N 1
ATOM 718 C CA . GLU A 1 94 ? -4.155 -2.672 -6.010 1.00 98.50 94 GLU A CA 1
ATOM 719 C C . GLU A 1 94 ? -4.103 -3.900 -5.088 1.00 98.50 94 GLU A C 1
ATOM 721 O O . GLU A 1 94 ? -4.527 -3.830 -3.932 1.00 98.50 94 GLU A O 1
ATOM 726 N N . ARG A 1 95 ? -3.497 -5.008 -5.541 1.00 98.69 95 ARG A N 1
ATOM 727 C CA . ARG A 1 95 ? -3.304 -6.210 -4.707 1.00 98.69 95 ARG A CA 1
ATOM 728 C C . ARG A 1 95 ? -2.417 -5.948 -3.491 1.00 98.69 95 ARG A C 1
ATOM 730 O O . ARG A 1 95 ? -2.694 -6.489 -2.420 1.00 98.69 95 ARG A O 1
ATOM 737 N N . ARG A 1 96 ? -1.379 -5.118 -3.625 1.00 98.69 96 ARG A N 1
ATOM 738 C CA . ARG A 1 96 ? -0.509 -4.707 -2.508 1.00 98.69 96 ARG A CA 1
ATOM 739 C C . ARG A 1 96 ? -1.271 -3.900 -1.464 1.00 98.69 96 ARG A C 1
ATOM 741 O O . ARG A 1 96 ? -1.243 -4.248 -0.284 1.00 98.69 96 ARG A O 1
ATOM 748 N N . ALA A 1 97 ? -2.005 -2.875 -1.899 1.00 98.69 97 ALA A N 1
ATOM 749 C CA . ALA A 1 97 ? -2.825 -2.061 -1.005 1.00 98.69 97 ALA A CA 1
ATOM 750 C C . ALA A 1 97 ? -3.915 -2.901 -0.323 1.00 98.69 97 ALA A C 1
ATOM 752 O O . ALA A 1 97 ? -4.128 -2.786 0.885 1.00 98.69 97 ALA A O 1
ATOM 753 N N . LYS A 1 98 ? -4.550 -3.814 -1.069 1.00 98.69 98 LYS A N 1
ATOM 754 C CA . LYS A 1 98 ? -5.526 -4.755 -0.518 1.00 98.69 98 LYS A CA 1
ATOM 755 C C . LYS A 1 98 ? -4.904 -5.700 0.512 1.00 98.69 98 LYS A C 1
ATOM 757 O O . LYS A 1 98 ? -5.505 -5.920 1.555 1.00 98.69 98 LYS A O 1
ATOM 762 N N . SER A 1 99 ? -3.708 -6.227 0.263 1.00 98.75 99 SER A N 1
ATOM 763 C CA . SER A 1 99 ? -3.028 -7.122 1.212 1.00 98.75 99 SER A CA 1
ATOM 764 C C . SER A 1 99 ? -2.733 -6.409 2.535 1.00 98.75 99 SER A C 1
ATOM 766 O O . SER A 1 99 ? -3.000 -6.958 3.604 1.00 98.75 99 SER A O 1
ATOM 768 N N . ALA A 1 100 ? -2.275 -5.154 2.473 1.00 98.69 100 ALA A N 1
ATOM 769 C CA . ALA A 1 100 ? -2.101 -4.311 3.655 1.00 98.69 100 ALA A CA 1
ATOM 770 C C . ALA A 1 100 ? -3.432 -4.052 4.385 1.00 98.69 100 ALA A C 1
ATOM 772 O O . ALA A 1 100 ? -3.499 -4.189 5.607 1.00 98.69 100 ALA A O 1
ATOM 773 N N . MET A 1 101 ? -4.503 -3.727 3.650 1.00 98.62 101 MET A N 1
ATOM 774 C CA . MET A 1 101 ? -5.849 -3.567 4.213 1.00 98.62 101 MET A CA 1
ATOM 775 C C . MET A 1 101 ? -6.310 -4.839 4.930 1.00 98.62 101 MET A C 1
ATOM 777 O O . MET A 1 101 ? -6.701 -4.766 6.092 1.00 98.62 101 MET A O 1
ATOM 781 N N . ASP A 1 102 ? -6.255 -5.993 4.262 1.00 98.69 102 ASP A N 1
ATOM 782 C CA . ASP A 1 102 ? -6.698 -7.279 4.808 1.00 98.69 102 ASP A CA 1
ATOM 783 C C . ASP A 1 102 ? -5.943 -7.606 6.108 1.00 98.69 102 ASP A C 1
ATOM 785 O O . ASP A 1 102 ? -6.551 -8.032 7.094 1.00 98.69 102 ASP A O 1
ATOM 789 N N . TYR A 1 103 ? -4.637 -7.324 6.153 1.00 98.69 103 TYR A N 1
ATOM 790 C CA . TYR A 1 103 ? -3.836 -7.480 7.363 1.00 98.69 103 TYR A CA 1
ATOM 791 C C . TYR A 1 103 ? -4.314 -6.559 8.489 1.00 98.69 103 TYR A C 1
ATOM 793 O O . TYR A 1 103 ? -4.608 -7.039 9.583 1.00 98.69 103 TYR A O 1
ATOM 801 N N . LEU A 1 104 ? -4.459 -5.253 8.242 1.00 98.62 104 LEU A N 1
ATOM 802 C CA . LEU A 1 104 ? -4.937 -4.303 9.255 1.00 98.62 104 LEU A CA 1
ATOM 803 C C . LEU A 1 104 ? -6.329 -4.679 9.783 1.00 98.62 104 LEU A C 1
ATOM 805 O O . LEU A 1 104 ? -6.591 -4.575 10.985 1.00 98.62 104 LEU A O 1
ATOM 809 N N . VAL A 1 105 ? -7.209 -5.157 8.901 1.00 98.56 105 VAL A N 1
ATOM 810 C CA . VAL A 1 105 ? -8.536 -5.660 9.272 1.00 98.56 105 VAL A CA 1
ATOM 811 C C . VAL A 1 105 ? -8.422 -6.889 10.168 1.00 98.56 105 VAL A C 1
ATOM 813 O O . VAL A 1 105 ? -9.095 -6.950 11.198 1.00 98.56 105 VAL A O 1
ATOM 816 N N . SER A 1 106 ? -7.529 -7.829 9.847 1.00 98.38 106 SER A N 1
ATOM 817 C CA . SER A 1 106 ? -7.276 -9.003 10.693 1.00 98.38 106 SER A CA 1
ATOM 818 C C . SER A 1 106 ? -6.740 -8.633 12.086 1.00 98.38 106 SER A C 1
ATOM 820 O O . SER A 1 106 ? -7.025 -9.325 13.060 1.00 98.38 106 SER A O 1
ATOM 822 N N . GLN A 1 107 ? -6.049 -7.492 12.201 1.00 98.19 107 GLN A N 1
ATOM 823 C CA . GLN A 1 107 ? -5.560 -6.924 13.464 1.00 98.19 107 GLN A CA 1
ATOM 824 C C . GLN A 1 107 ? -6.611 -6.086 14.224 1.00 98.19 107 GLN A C 1
ATOM 826 O O . GLN A 1 107 ? -6.313 -5.524 15.290 1.00 98.19 107 GLN A O 1
ATOM 831 N N . GLY A 1 108 ? -7.838 -5.991 13.700 1.00 97.50 108 GLY A N 1
ATOM 832 C CA . GLY A 1 108 ? -8.980 -5.336 14.342 1.00 97.50 108 GLY A CA 1
ATOM 833 C C . GLY A 1 108 ? -9.265 -3.899 13.892 1.00 97.50 108 GLY A C 1
ATOM 834 O O . GLY A 1 108 ? -10.103 -3.233 14.505 1.00 97.50 108 GLY A O 1
ATOM 835 N N . VAL A 1 109 ? -8.606 -3.387 12.846 1.00 98.00 109 VAL A N 1
ATOM 836 C CA . VAL A 1 109 ? -8.976 -2.091 12.250 1.00 98.00 109 VAL A CA 1
ATOM 837 C C . VAL A 1 109 ? -10.273 -2.259 11.451 1.00 98.00 109 VAL A C 1
ATOM 839 O O . VAL A 1 109 ? -10.428 -3.193 10.671 1.00 98.00 109 VAL A O 1
ATOM 842 N N . ARG A 1 110 ? -11.249 -1.363 11.636 1.00 97.19 110 ARG A N 1
ATOM 843 C CA . ARG A 1 110 ? -12.542 -1.482 10.943 1.00 97.19 110 ARG A CA 1
ATOM 844 C C . ARG A 1 110 ? -12.377 -1.232 9.441 1.00 97.19 110 ARG A C 1
ATOM 846 O O . ARG A 1 110 ? -11.920 -0.162 9.050 1.00 97.19 110 ARG A O 1
ATOM 853 N N . ALA A 1 111 ? -12.825 -2.177 8.614 1.00 96.00 111 ALA A N 1
ATOM 854 C CA . ALA A 1 111 ? -12.692 -2.109 7.155 1.00 96.00 111 ALA A CA 1
ATOM 855 C C . ALA A 1 111 ? -13.343 -0.860 6.536 1.00 96.00 111 ALA A C 1
ATOM 857 O O . ALA A 1 111 ? -12.800 -0.287 5.603 1.00 96.00 111 ALA A O 1
ATOM 858 N N . ASN A 1 112 ? -14.463 -0.384 7.091 1.00 95.31 112 ASN A N 1
ATOM 859 C CA . ASN A 1 112 ? -15.155 0.816 6.608 1.00 95.31 112 ASN A CA 1
ATOM 860 C C . ASN A 1 112 ? -14.364 2.126 6.795 1.00 95.31 112 ASN A C 1
ATOM 862 O O . ASN A 1 112 ? -14.785 3.159 6.286 1.00 95.31 112 ASN A O 1
ATOM 866 N N . ARG A 1 113 ? -13.254 2.101 7.542 1.00 95.56 113 ARG A N 1
ATOM 867 C CA . ARG A 1 113 ? -12.344 3.243 7.702 1.00 95.56 113 ARG A CA 1
ATOM 868 C C . ARG A 1 113 ? -11.218 3.251 6.678 1.00 95.56 113 ARG A C 1
ATOM 870 O O . ARG A 1 113 ? -10.511 4.249 6.591 1.00 95.56 113 ARG A O 1
ATOM 877 N N . ILE A 1 114 ? -11.009 2.144 5.971 1.00 97.25 114 ILE A N 1
ATOM 878 C CA . ILE A 1 114 ? -9.875 1.958 5.074 1.00 97.25 114 ILE A CA 1
ATOM 879 C C . ILE A 1 114 ? -10.375 2.069 3.642 1.00 97.25 114 ILE A C 1
ATOM 881 O O . ILE A 1 114 ? -11.307 1.380 3.239 1.00 97.25 114 ILE A O 1
ATOM 885 N N . THR A 1 115 ? -9.727 2.927 2.868 1.00 96.62 115 THR A N 1
ATOM 886 C CA . THR A 1 115 ? -9.887 2.999 1.420 1.00 96.62 115 THR A CA 1
ATOM 887 C C . THR A 1 115 ? -8.551 2.687 0.762 1.00 96.62 115 THR A C 1
ATOM 889 O O . THR A 1 115 ? -7.502 3.015 1.313 1.00 96.62 115 THR A O 1
ATOM 892 N N . ILE A 1 116 ? -8.575 2.051 -0.407 1.00 97.44 116 ILE A N 1
ATOM 893 C CA . ILE A 1 116 ? -7.365 1.735 -1.170 1.00 97.44 116 ILE A CA 1
ATOM 894 C C . ILE A 1 116 ? -7.393 2.424 -2.533 1.00 97.44 116 ILE A C 1
ATOM 896 O O . ILE A 1 116 ? -8.458 2.597 -3.126 1.00 97.44 116 ILE A O 1
ATOM 900 N N . VAL A 1 117 ? -6.219 2.803 -3.027 1.00 96.69 117 VAL A N 1
ATOM 901 C CA . VAL A 1 117 ? -5.991 3.308 -4.388 1.00 96.69 117 VAL A CA 1
ATOM 902 C C . VAL A 1 117 ? -4.698 2.684 -4.902 1.00 96.69 117 VAL A C 1
ATOM 904 O O . VAL A 1 117 ? -3.780 2.446 -4.123 1.00 96.69 117 VAL A O 1
ATOM 907 N N . SER A 1 118 ? -4.596 2.426 -6.204 1.00 97.12 118 SER A N 1
ATOM 908 C CA . SER A 1 118 ? -3.315 2.089 -6.823 1.00 97.12 118 SER A CA 1
ATOM 909 C C . SER A 1 118 ? -2.880 3.166 -7.799 1.00 97.12 118 SER A C 1
ATOM 911 O O . SER A 1 118 ? -3.698 3.668 -8.565 1.00 97.12 118 SER A O 1
ATOM 913 N N . TYR A 1 119 ? -1.586 3.476 -7.771 1.00 96.94 119 TYR A N 1
ATOM 914 C CA . TYR A 1 119 ? -0.928 4.316 -8.771 1.00 96.94 119 TYR A CA 1
ATOM 915 C C . TYR A 1 119 ? 0.015 3.522 -9.672 1.00 96.94 119 TYR A C 1
ATOM 917 O O . TYR A 1 119 ? 0.695 4.120 -10.495 1.00 96.94 119 TYR A O 1
ATOM 925 N N . GLY A 1 120 ? 0.106 2.199 -9.500 1.00 96.75 120 GLY A N 1
ATOM 926 C CA . GLY A 1 120 ? 1.097 1.389 -10.199 1.00 96.75 120 GLY A CA 1
ATOM 927 C C . GLY A 1 120 ? 2.490 2.012 -10.125 1.00 96.75 120 GLY A C 1
ATOM 928 O O . GLY A 1 120 ? 3.004 2.266 -9.037 1.00 96.75 120 GLY A O 1
ATOM 929 N N . GLU A 1 121 ? 3.079 2.270 -11.284 1.00 95.56 121 GLU A N 1
ATOM 930 C CA . GLU A 1 121 ? 4.399 2.891 -11.443 1.00 95.56 121 GLU A CA 1
ATOM 931 C C . GLU A 1 121 ? 4.363 4.424 -11.595 1.00 95.56 121 GLU A C 1
ATOM 933 O O . GLU A 1 121 ? 5.410 5.057 -11.686 1.00 95.56 121 GLU A O 1
ATOM 938 N N . GLU A 1 122 ? 3.180 5.048 -11.604 1.00 95.06 122 GLU A N 1
ATOM 939 C CA . GLU A 1 122 ? 2.995 6.459 -11.986 1.00 95.06 122 GLU A CA 1
ATOM 940 C C . GLU A 1 122 ? 3.483 7.465 -10.928 1.00 95.06 122 GLU A C 1
ATOM 942 O O . GLU A 1 122 ? 3.646 8.652 -11.219 1.00 95.06 122 GLU A O 1
ATOM 947 N N . ARG A 1 123 ? 3.704 7.021 -9.683 1.00 94.81 123 ARG A N 1
ATOM 948 C CA . 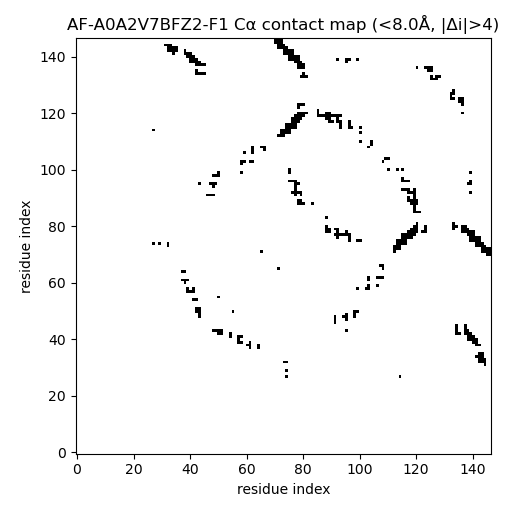ARG A 1 123 ? 4.157 7.863 -8.558 1.00 94.81 123 ARG A CA 1
ATOM 949 C C . ARG A 1 123 ? 5.402 7.291 -7.865 1.00 94.81 123 ARG A C 1
ATOM 951 O O . ARG A 1 123 ? 5.344 6.922 -6.683 1.00 94.81 123 ARG A O 1
ATOM 958 N N . PRO A 1 124 ? 6.542 7.211 -8.574 1.00 95.81 124 PRO A N 1
ATOM 959 C CA . PRO A 1 124 ? 7.764 6.659 -8.012 1.00 95.81 124 PRO A CA 1
ATOM 960 C C . PRO A 1 124 ? 8.285 7.544 -6.875 1.00 95.81 124 PRO A C 1
ATOM 962 O O . PRO A 1 124 ? 8.297 8.770 -6.968 1.00 95.81 124 PRO A O 1
ATOM 965 N N . LEU A 1 125 ? 8.750 6.911 -5.798 1.00 95.81 125 LEU A N 1
ATOM 966 C CA . LEU A 1 125 ? 9.492 7.591 -4.732 1.00 95.81 125 LEU A CA 1
ATOM 967 C C . LEU A 1 125 ? 10.941 7.855 -5.159 1.00 95.81 125 LEU A C 1
ATOM 969 O O . LEU A 1 125 ? 11.570 8.814 -4.724 1.00 95.81 125 LEU A O 1
ATOM 973 N N . CYS A 1 126 ? 11.472 6.977 -6.001 1.00 95.69 126 CYS A N 1
ATOM 974 C CA . CYS A 1 126 ? 12.817 7.040 -6.534 1.00 95.69 126 CYS A CA 1
ATOM 975 C C . CYS A 1 126 ? 12.779 6.732 -8.039 1.00 95.69 126 CYS A C 1
ATOM 977 O O . CYS A 1 126 ? 12.041 5.849 -8.467 1.00 95.69 126 CYS A O 1
ATOM 979 N N . THR A 1 127 ? 13.567 7.442 -8.844 1.00 96.50 127 THR A N 1
ATOM 980 C CA . THR A 1 127 ? 13.524 7.364 -10.319 1.00 96.50 127 THR A CA 1
ATOM 981 C C . THR A 1 127 ? 14.774 6.748 -10.950 1.00 96.50 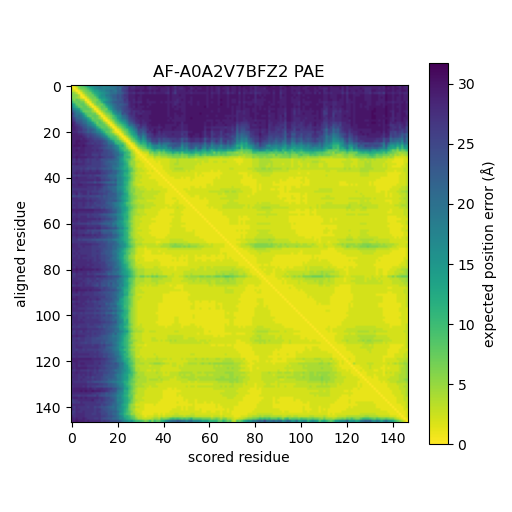127 THR A C 1
ATOM 983 O O . THR A 1 127 ? 14.892 6.698 -12.168 1.00 96.50 127 THR A O 1
ATOM 986 N N . GLU A 1 128 ? 15.730 6.293 -10.143 1.00 97.19 128 GLU A N 1
ATOM 987 C CA . GLU A 1 128 ? 16.918 5.598 -10.635 1.00 97.19 128 GLU A CA 1
ATOM 988 C C . GLU A 1 128 ? 16.580 4.184 -11.133 1.00 97.19 128 GLU A C 1
ATOM 990 O O . GLU A 1 128 ? 15.852 3.427 -10.492 1.00 97.19 128 GLU A O 1
ATOM 995 N N . HIS A 1 129 ? 17.208 3.775 -12.233 1.00 96.56 129 HIS A N 1
ATOM 996 C CA . HIS A 1 129 ? 17.070 2.429 -12.790 1.00 96.56 129 HIS A CA 1
ATOM 997 C C . HIS A 1 129 ? 17.964 1.423 -12.045 1.00 96.56 129 HIS A C 1
ATOM 999 O O . HIS A 1 129 ? 18.956 0.923 -12.580 1.00 96.56 129 HIS A O 1
ATOM 1005 N N . SER A 1 130 ? 17.664 1.167 -10.771 1.00 97.81 130 SER A N 1
ATOM 1006 C CA . SER A 1 130 ? 18.451 0.272 -9.917 1.00 97.81 130 SER A CA 1
ATOM 1007 C C . SER A 1 130 ? 17.575 -0.514 -8.943 1.00 97.81 130 SER A C 1
ATOM 1009 O O . SER A 1 130 ? 16.542 -0.033 -8.486 1.00 97.81 130 SER A O 1
ATOM 1011 N N . GLU A 1 131 ? 18.009 -1.712 -8.538 1.00 97.62 131 GLU A N 1
ATOM 1012 C CA . GLU A 1 131 ? 17.253 -2.521 -7.564 1.00 97.62 131 GLU A CA 1
ATOM 1013 C C . GLU A 1 131 ? 17.110 -1.819 -6.200 1.00 97.62 131 GLU A C 1
ATOM 1015 O O . GLU A 1 131 ? 16.081 -1.934 -5.528 1.00 97.62 131 GLU A O 1
ATOM 1020 N N . ALA A 1 132 ? 18.099 -1.009 -5.814 1.00 97.38 132 ALA A N 1
ATOM 1021 C CA . ALA A 1 132 ? 18.031 -0.182 -4.609 1.00 97.38 132 ALA A CA 1
ATOM 1022 C C . ALA A 1 132 ? 16.908 0.869 -4.676 1.00 97.38 132 ALA A C 1
ATOM 1024 O O . ALA A 1 132 ? 16.356 1.258 -3.647 1.00 97.38 132 ALA A O 1
ATOM 1025 N N . CYS A 1 133 ? 16.565 1.325 -5.877 1.00 97.56 133 CYS A N 1
ATOM 1026 C CA . CYS A 1 133 ? 15.498 2.279 -6.122 1.00 97.56 133 CYS A CA 1
ATOM 1027 C C . CYS A 1 133 ? 14.143 1.583 -6.293 1.00 97.56 133 CYS A C 1
ATOM 1029 O O . CYS A 1 133 ? 13.165 1.933 -5.630 1.00 97.56 133 CYS A O 1
ATOM 1031 N N . TRP A 1 134 ? 14.100 0.523 -7.101 1.00 98.19 134 TRP A N 1
ATOM 1032 C CA . TRP A 1 134 ? 12.900 -0.276 -7.334 1.00 98.19 134 TRP A CA 1
ATOM 1033 C C . TRP A 1 134 ? 12.324 -0.848 -6.039 1.00 98.19 134 TRP A C 1
ATOM 1035 O O . TRP A 1 134 ? 11.114 -0.794 -5.825 1.00 98.19 134 TRP A O 1
ATOM 1045 N N . SER A 1 135 ? 13.177 -1.325 -5.130 1.00 97.38 135 SER A N 1
ATOM 1046 C CA . SER A 1 1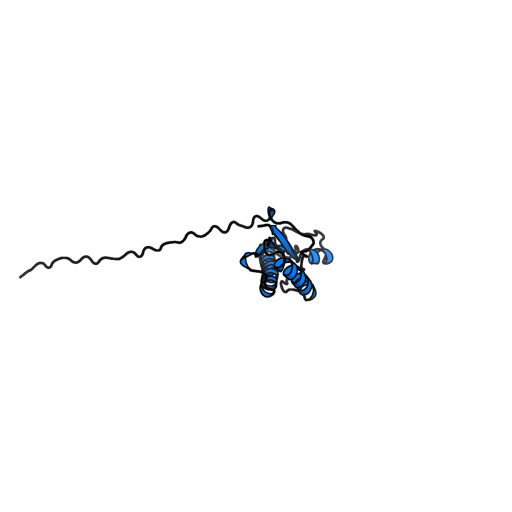35 ? 12.734 -1.838 -3.828 1.00 97.38 135 SER A CA 1
ATOM 1047 C C . SER A 1 135 ? 12.014 -0.803 -2.966 1.00 97.38 135 SER A C 1
ATOM 1049 O O . SER A 1 135 ? 11.095 -1.184 -2.247 1.00 97.38 135 SER A O 1
ATOM 1051 N N . LYS A 1 136 ? 12.353 0.487 -3.088 1.00 97.88 136 LYS A N 1
ATOM 1052 C CA . LYS A 1 136 ? 11.645 1.593 -2.421 1.00 97.88 136 LYS A CA 1
ATOM 1053 C C . LYS A 1 136 ? 10.298 1.900 -3.078 1.00 97.88 136 LYS A C 1
ATOM 1055 O O . LYS A 1 136 ? 9.367 2.331 -2.410 1.00 97.88 136 LYS A O 1
ATOM 1060 N N . ASN A 1 137 ? 10.176 1.691 -4.388 1.00 98.19 137 ASN A N 1
ATOM 1061 C CA . ASN A 1 137 ? 8.939 1.975 -5.119 1.00 98.19 137 ASN A CA 1
ATOM 1062 C C . ASN A 1 137 ? 7.874 0.892 -4.930 1.00 98.19 137 ASN A C 1
ATOM 1064 O O . ASN A 1 137 ? 6.685 1.203 -4.920 1.00 98.19 137 ASN A O 1
ATOM 1068 N N . ARG A 1 138 ? 8.281 -0.366 -4.731 1.00 98.50 138 ARG A N 1
ATOM 1069 C CA . ARG A 1 138 ? 7.378 -1.482 -4.418 1.00 98.50 138 ARG A CA 1
ATOM 1070 C C . ARG A 1 138 ? 6.851 -1.371 -2.987 1.00 98.50 138 ARG A C 1
ATOM 1072 O O . ARG A 1 138 ? 7.340 -2.066 -2.097 1.00 98.50 138 ARG A O 1
ATOM 1079 N N . ARG A 1 139 ? 5.861 -0.507 -2.760 1.00 98.56 139 ARG A N 1
ATOM 1080 C CA . ARG A 1 139 ? 5.373 -0.186 -1.412 1.00 98.56 139 ARG A CA 1
ATOM 1081 C C . ARG A 1 139 ? 3.861 -0.022 -1.315 1.00 98.56 139 ARG A C 1
ATOM 1083 O O . ARG A 1 139 ? 3.185 0.230 -2.312 1.00 98.56 139 ARG A O 1
ATOM 1090 N N . ALA A 1 140 ? 3.356 -0.126 -0.091 1.00 98.69 140 ALA A N 1
ATOM 1091 C CA . ALA A 1 140 ? 2.063 0.420 0.292 1.00 98.69 140 ALA A CA 1
ATOM 1092 C C . ALA A 1 140 ? 2.303 1.631 1.198 1.00 98.69 140 ALA A C 1
ATOM 1094 O O . ALA A 1 140 ? 2.989 1.510 2.215 1.00 98.69 140 ALA A O 1
ATOM 1095 N N . HIS A 1 141 ? 1.764 2.777 0.791 1.00 98.56 141 HIS A N 1
ATOM 1096 C CA . HIS A 1 141 ? 1.911 4.056 1.476 1.00 98.56 141 HIS A CA 1
ATOM 1097 C C . HIS A 1 141 ? 0.639 4.393 2.252 1.00 98.56 141 HIS A C 1
ATOM 1099 O O . HIS A 1 141 ? -0.464 4.230 1.726 1.00 98.56 141 HIS A O 1
ATOM 1105 N N . PHE A 1 142 ? 0.784 4.843 3.498 1.00 98.44 142 PHE A N 1
ATOM 1106 C CA . PHE A 1 142 ? -0.340 5.065 4.406 1.00 98.44 142 PHE A CA 1
ATOM 1107 C C . PHE A 1 142 ? -0.556 6.551 4.662 1.00 98.44 142 PHE A C 1
ATOM 1109 O O . PHE A 1 142 ? 0.339 7.266 5.107 1.00 98.44 142 PHE A O 1
ATOM 1116 N N . LEU A 1 143 ? -1.785 6.995 4.434 1.00 97.75 143 LEU A N 1
ATOM 1117 C CA . LEU A 1 143 ? -2.215 8.365 4.658 1.00 97.75 143 LEU A CA 1
ATOM 1118 C C . LEU A 1 143 ? -3.483 8.359 5.510 1.00 97.75 143 LEU A C 1
ATOM 1120 O O . LEU A 1 143 ? -4.273 7.412 5.468 1.00 97.75 143 LEU A O 1
ATOM 1124 N N . VAL A 1 144 ? -3.714 9.427 6.267 1.00 97.25 144 VAL A N 1
ATOM 1125 C CA . VAL A 1 144 ? -4.900 9.561 7.116 1.00 97.25 144 VAL A CA 1
ATOM 1126 C C . VAL A 1 144 ? -5.606 10.886 6.926 1.00 97.25 144 VAL A C 1
ATOM 1128 O O . VAL A 1 144 ? -4.999 11.895 6.581 1.00 97.25 144 VAL A O 1
ATOM 1131 N N . LYS A 1 145 ? -6.907 10.877 7.196 1.00 95.12 145 LYS A N 1
ATOM 1132 C CA . LYS A 1 145 ? -7.740 12.072 7.280 1.00 95.12 145 LYS A CA 1
ATOM 1133 C C . LYS A 1 145 ? -8.543 12.011 8.573 1.00 95.12 145 LYS A C 1
ATOM 1135 O O . LYS A 1 145 ? -9.211 11.008 8.830 1.00 95.12 145 LYS A O 1
ATOM 1140 N N . SER A 1 146 ? -8.510 13.074 9.369 1.00 89.94 146 SER A N 1
ATOM 1141 C CA . SER A 1 146 ? -9.428 13.223 10.501 1.00 89.94 146 SER A CA 1
ATOM 1142 C C . SER A 1 146 ? -10.863 13.346 9.984 1.00 89.94 146 SER A C 1
ATOM 1144 O O . SER A 1 146 ? -11.121 14.133 9.072 1.00 89.94 146 SER A O 1
ATOM 1146 N N . GLN A 1 147 ? -11.774 12.534 10.524 1.00 70.12 147 GLN A N 1
ATOM 1147 C CA . GLN A 1 147 ? -13.213 12.717 10.307 1.00 70.12 147 GLN A CA 1
ATOM 1148 C C . GLN A 1 147 ? -13.714 14.015 10.931 1.00 70.12 147 GLN A C 1
ATOM 1150 O O . GLN A 1 147 ? -13.228 14.357 12.033 1.00 70.12 147 GLN A O 1
#

Mean predicted aligned error: 9.71 Å

Radius of gyration: 24.98 Å; Cα contacts (8 Å, |Δi|>4): 236; chains: 1; bounding box: 96×37×51 Å

Sequence (147 aa):
MSPRAPAESASRRAVASSAAPVATIARPAPQEFVAVPELQDIHFDFDRYDIRRDDAKTLDVNAAWLKSNATHLVLIEGHCDERGTNEYNVALGERRAKSAMDYLVSQGVRANRITIVSYGEERPLCTEHSEACWSKNRRAHFLVKSQ